Protein AF-A0A6A6YHF4-F1 (afdb_monomer)

Nearest PDB structures (foldseek):
  7som-assembly1_i  TM=1.326E-01  e=6.433E+00  Chlamydomonas reinhardtii

Mean predicted aligned error: 22.64 Å

InterPro domains:
  IPR028160 Ribosome biogenesis protein Slx9-like [PF15341] (32-161)

Organism: NCBI:txid574789

Radius of gyration: 33.19 Å; Cα contacts (8 Å, |Δi|>4): 10; chains: 1; bounding box: 69×47×120 Å

Sequence (171 aa):
MAPSQASRKGKGTKPRKTSRPRPIFESPDTVFPSSKKDKRTIKHSVFVNKITKTHTKPLKRRRPNKKLVANLESLAEALPDLAETEDGGSTTIGMAKIRHKSLKSRPGAMKRKEKIEHLERERFGKNLAQMMGSTLSQPDTAKTATIADRWSALKSFVQSTTEVKPEFGKT

pLDDT: mean 72.04, std 14.71, range [43.97, 95.38]

Solvent-accessible surface area (backbone atoms only — not comparable to full-atom values): 11727 Å² total; per-residue (Å²): 140,83,85,82,85,80,85,78,81,79,80,82,78,76,84,74,80,78,74,74,83,72,85,80,70,87,73,64,99,76,78,68,66,89,42,75,66,49,52,48,51,53,52,46,53,57,48,49,58,62,68,69,49,76,81,82,65,77,79,82,76,66,56,79,96,62,56,82,75,87,46,73,68,58,53,60,71,67,47,78,83,82,74,82,71,94,67,84,92,70,90,79,77,66,102,62,89,79,78,82,73,78,79,80,80,57,92,61,48,66,58,52,48,51,54,51,50,49,54,48,50,55,47,50,50,54,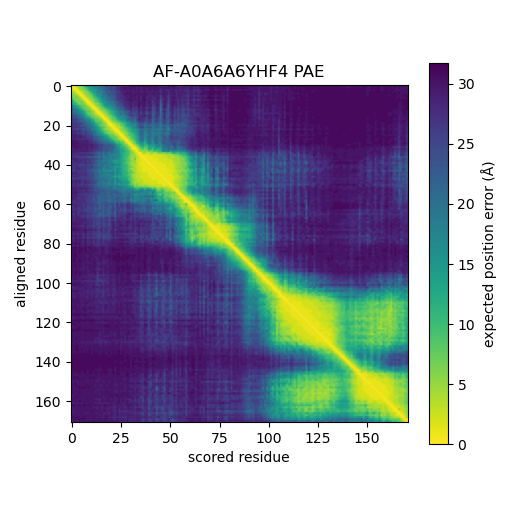52,49,49,51,51,58,50,47,73,75,70,62,81,89,68,75,85,75,60,50,72,69,54,52,52,50,52,48,49,53,49,48,64,72,67,50,89,78,54,77,93,73,54,87,125

Foldseek 3Di:
DDDDDDDDDDDDDDDDPPDDDDPPDPDDPPPDPPDPVSVVVVVVVVVCCVVVPPPPPPPPDDDPVPDPPPDPVVVVVPPPPPPDDPDDDDPDPDDDPPPDDPDDDDVCNVVVVVVVVVVVVVLVVVVVVVVVVCVVPDDDPPPPQDPVRVVVVVVVVCVVSDDDDPVNDDD

Secondary structure (DSSP, 8-state):
-PPP--------PPPP----PPP-----TT-S--SHHHHHHHHHHHHHHHHHS---PPP-PPPGGG-----HHHHHHTS---------S----SS-----PPPPPPTTHHHHHHHHHHHHHHHHHHHHHHHHHHHHH--SGGGG--HHHHHHHHHHHHHHHS---GGGS--

Structure (mmCIF, N/CA/C/O backbone):
data_AF-A0A6A6Y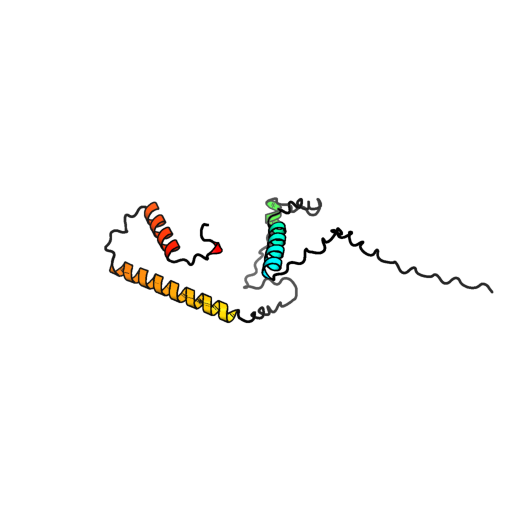HF4-F1
#
_entry.id   AF-A0A6A6YHF4-F1
#
loop_
_atom_site.group_PDB
_atom_site.id
_atom_site.type_symbol
_atom_site.label_atom_id
_atom_site.label_alt_id
_atom_site.label_comp_id
_atom_site.label_asym_id
_atom_site.label_entity_id
_atom_site.label_seq_id
_atom_site.pdbx_PDB_ins_code
_atom_site.Cartn_x
_atom_site.Cartn_y
_atom_site.Cartn_z
_atom_site.occupancy
_atom_site.B_iso_or_equiv
_atom_site.auth_seq_id
_atom_site.auth_comp_id
_atom_site.auth_asym_id
_atom_site.auth_atom_id
_atom_site.pdbx_PDB_model_num
ATOM 1 N N . MET A 1 1 ? 23.302 9.415 -82.918 1.00 43.97 1 MET A N 1
ATOM 2 C CA . MET A 1 1 ? 23.139 9.884 -81.522 1.00 43.97 1 MET A CA 1
ATOM 3 C C . MET A 1 1 ? 22.000 9.107 -80.882 1.00 43.97 1 MET A C 1
ATOM 5 O O . MET A 1 1 ? 20.869 9.270 -81.310 1.00 43.97 1 MET A O 1
ATOM 9 N N . ALA A 1 2 ? 22.295 8.222 -79.928 1.00 46.88 2 ALA A N 1
ATOM 10 C CA . ALA A 1 2 ? 21.285 7.498 -79.150 1.00 46.88 2 ALA A CA 1
ATOM 11 C C . ALA A 1 2 ? 21.146 8.157 -77.763 1.00 46.88 2 ALA A C 1
ATOM 13 O O . ALA A 1 2 ? 22.179 8.456 -77.160 1.00 46.88 2 ALA A O 1
ATOM 14 N N . PRO A 1 3 ? 19.932 8.414 -77.243 1.00 54.12 3 PRO A N 1
ATOM 15 C CA . PRO A 1 3 ? 19.772 8.971 -75.905 1.00 54.12 3 PRO A CA 1
ATOM 16 C C . PRO A 1 3 ? 19.857 7.886 -74.820 1.00 54.12 3 PRO A C 1
ATOM 18 O O . PRO A 1 3 ? 19.296 6.797 -74.943 1.00 54.12 3 PRO A O 1
ATOM 21 N N . SER A 1 4 ? 20.575 8.209 -73.745 1.00 47.06 4 SER A N 1
ATOM 22 C CA . SER A 1 4 ? 20.819 7.360 -72.580 1.00 47.06 4 SER A CA 1
ATOM 23 C C . SER A 1 4 ? 19.560 7.185 -71.722 1.00 47.06 4 SER A C 1
ATOM 25 O O . SER A 1 4 ? 18.857 8.143 -71.397 1.00 47.06 4 SER A O 1
ATOM 27 N N . GLN A 1 5 ? 19.269 5.948 -71.314 1.00 52.31 5 GLN A N 1
ATOM 28 C CA . GLN A 1 5 ? 18.200 5.669 -70.356 1.00 52.31 5 GLN A CA 1
ATOM 29 C C . GLN A 1 5 ? 18.706 5.848 -68.920 1.00 52.31 5 GLN A C 1
ATOM 31 O O . GLN A 1 5 ? 19.519 5.069 -68.424 1.00 52.31 5 GLN A O 1
ATOM 36 N N . ALA A 1 6 ? 18.201 6.871 -68.229 1.00 53.31 6 ALA A N 1
ATOM 37 C CA . ALA A 1 6 ? 18.427 7.065 -66.802 1.00 53.31 6 ALA A CA 1
ATOM 38 C C . ALA A 1 6 ? 17.514 6.137 -65.979 1.00 53.31 6 ALA A C 1
ATOM 40 O O . ALA A 1 6 ? 16.286 6.255 -66.013 1.00 53.31 6 ALA A O 1
ATOM 41 N N . SER A 1 7 ? 18.111 5.225 -65.205 1.00 52.19 7 SER A N 1
ATOM 42 C CA . SER A 1 7 ? 17.380 4.337 -64.293 1.00 52.19 7 SER A CA 1
ATOM 43 C C . SER A 1 7 ? 16.755 5.123 -63.128 1.00 52.19 7 SER A C 1
ATOM 45 O O . SER A 1 7 ? 17.441 5.748 -62.317 1.00 52.19 7 SER A O 1
ATOM 47 N N . ARG A 1 8 ? 15.422 5.106 -63.024 1.00 57.31 8 ARG A N 1
ATOM 48 C CA . ARG A 1 8 ? 14.700 5.670 -61.876 1.00 57.31 8 ARG A CA 1
ATOM 49 C C . ARG A 1 8 ? 14.675 4.631 -60.756 1.00 57.31 8 ARG A C 1
ATOM 51 O O . ARG A 1 8 ? 13.924 3.662 -60.824 1.00 57.31 8 ARG A O 1
ATOM 58 N N . LYS A 1 9 ? 15.482 4.827 -59.708 1.00 54.03 9 LYS A N 1
ATOM 59 C CA . LYS A 1 9 ? 15.395 4.021 -58.480 1.00 54.03 9 LYS A CA 1
ATOM 60 C C . LYS A 1 9 ? 14.036 4.257 -57.811 1.00 54.03 9 LYS A C 1
ATOM 62 O O . LYS A 1 9 ? 13.762 5.347 -57.310 1.00 54.03 9 LYS A O 1
ATOM 67 N N . GLY A 1 10 ? 13.185 3.231 -57.817 1.00 48.69 10 GLY A N 1
ATOM 68 C CA . GLY A 1 10 ? 11.886 3.233 -57.151 1.00 48.69 10 GLY A CA 1
ATOM 69 C C . GLY A 1 10 ? 12.031 3.468 -55.647 1.00 48.69 10 GLY A C 1
ATOM 70 O O . GLY A 1 10 ? 12.699 2.717 -54.938 1.00 48.69 10 GLY A O 1
ATOM 71 N N . LYS A 1 11 ? 11.401 4.533 -55.151 1.00 54.72 11 LYS A N 1
ATOM 72 C CA . LYS A 1 11 ? 11.313 4.849 -53.724 1.00 54.72 11 LYS A CA 1
ATOM 73 C C . LYS A 1 11 ? 10.291 3.891 -53.108 1.00 54.72 11 LYS A C 1
ATOM 75 O O . LYS A 1 11 ? 9.092 4.068 -53.296 1.00 54.72 11 LYS A O 1
ATOM 80 N N . GLY A 1 12 ? 10.764 2.850 -52.422 1.00 51.00 12 GLY A N 1
ATOM 81 C CA . GLY A 1 12 ? 9.906 1.864 -51.762 1.00 51.00 12 GLY A CA 1
ATOM 82 C C . GLY A 1 12 ? 8.940 2.533 -50.782 1.00 51.00 12 GLY A C 1
ATOM 83 O O . GLY A 1 12 ? 9.353 3.109 -49.773 1.00 51.00 12 GLY A O 1
ATOM 84 N N . THR A 1 13 ? 7.646 2.471 -51.081 1.00 59.75 13 THR A N 1
ATOM 85 C CA . THR A 1 13 ? 6.582 2.903 -50.178 1.00 59.75 13 THR A CA 1
ATOM 86 C C . THR A 1 13 ? 6.452 1.865 -49.065 1.00 59.75 13 THR A C 1
ATOM 88 O O . THR A 1 13 ? 6.167 0.692 -49.297 1.00 59.75 13 THR A O 1
ATOM 91 N N . LYS A 1 14 ? 6.708 2.268 -47.815 1.00 61.25 14 LYS A N 1
ATOM 92 C CA . LYS A 1 14 ? 6.452 1.393 -46.664 1.00 61.25 14 LYS A CA 1
ATOM 93 C C . LYS A 1 14 ? 4.940 1.148 -46.559 1.00 61.25 14 LYS A C 1
ATOM 95 O O . LYS A 1 14 ? 4.187 2.121 -46.642 1.00 61.25 14 LYS A O 1
ATOM 100 N N . PRO A 1 15 ? 4.474 -0.091 -46.319 1.00 53.72 15 PRO A N 1
ATOM 101 C CA . PRO A 1 15 ? 3.054 -0.344 -46.144 1.00 53.72 15 PRO A CA 1
ATOM 102 C C . PRO A 1 15 ? 2.572 0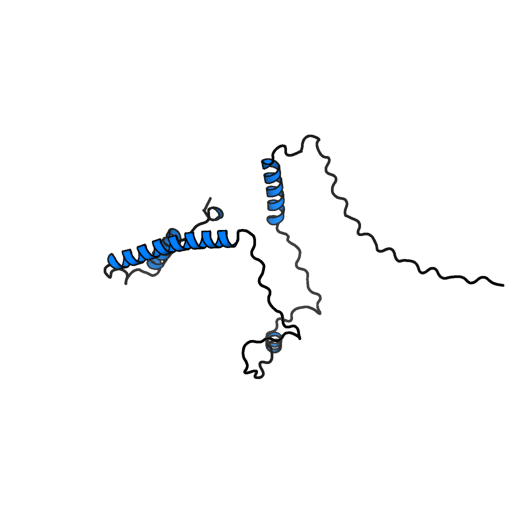.374 -44.881 1.00 53.72 15 PRO A C 1
ATOM 104 O O . PRO A 1 15 ? 3.039 0.129 -43.763 1.00 53.72 15 PRO A O 1
ATOM 107 N N . ARG A 1 16 ? 1.644 1.310 -45.073 1.00 59.44 16 ARG A N 1
ATOM 108 C CA . ARG A 1 16 ? 0.955 2.010 -43.993 1.00 59.44 16 ARG A CA 1
ATOM 109 C C . ARG A 1 16 ? 0.129 0.968 -43.242 1.00 59.44 16 ARG A C 1
ATOM 111 O O . ARG A 1 16 ? -0.714 0.305 -43.839 1.00 59.44 16 ARG A O 1
ATOM 118 N N . LYS A 1 17 ? 0.401 0.794 -41.944 1.00 56.03 17 LYS A N 1
ATOM 119 C CA . LYS A 1 17 ? -0.361 -0.115 -41.076 1.00 56.03 17 LYS A CA 1
ATOM 120 C C . LYS A 1 17 ? -1.843 0.216 -41.230 1.00 56.03 17 LYS A C 1
ATOM 122 O O . LYS A 1 17 ? -2.252 1.327 -40.892 1.00 56.03 17 LYS A O 1
ATOM 127 N N . THR A 1 18 ? -2.623 -0.722 -41.754 1.00 60.00 18 THR A N 1
ATOM 128 C CA . THR A 1 18 ? -4.075 -0.599 -41.818 1.00 60.00 18 THR A CA 1
ATOM 129 C C . THR A 1 18 ? -4.575 -0.508 -40.379 1.00 60.00 18 THR A C 1
ATOM 131 O O . THR A 1 18 ? -4.458 -1.441 -39.581 1.00 60.00 18 THR A O 1
ATOM 134 N N . SER A 1 19 ? -5.042 0.675 -39.979 1.00 62.28 19 SER A N 1
ATOM 135 C CA . SER A 1 19 ? -5.763 0.814 -38.723 1.00 62.28 19 SER A CA 1
ATOM 136 C C . SER A 1 19 ? -7.009 -0.052 -38.849 1.00 62.28 19 SER A C 1
ATOM 138 O O . SER A 1 19 ? -7.834 0.206 -39.723 1.00 62.28 19 SER A O 1
ATOM 140 N N . ARG A 1 20 ? -7.118 -1.093 -38.016 1.00 65.31 20 ARG A N 1
ATOM 141 C CA . ARG A 1 20 ? -8.331 -1.916 -37.907 1.00 65.31 20 ARG A CA 1
ATOM 142 C C . ARG A 1 20 ? -9.554 -0.985 -37.858 1.00 65.31 20 ARG A C 1
ATOM 144 O O . ARG A 1 20 ? -9.472 0.015 -37.134 1.00 65.31 20 ARG A O 1
ATOM 151 N N . PRO A 1 21 ? -10.647 -1.280 -38.587 1.00 58.34 21 PRO A N 1
ATOM 152 C CA . PRO A 1 21 ? -11.851 -0.469 -38.500 1.00 58.34 21 PRO A CA 1
ATOM 153 C C . PRO A 1 21 ? -12.286 -0.438 -37.035 1.00 58.34 21 PRO A C 1
ATOM 155 O O . PRO A 1 21 ? -12.424 -1.481 -36.388 1.00 58.34 21 PRO A O 1
ATOM 158 N N . ARG A 1 22 ? -12.392 0.769 -36.471 1.00 62.12 22 ARG A N 1
ATOM 159 C CA . ARG A 1 22 ? -13.035 0.938 -35.168 1.00 62.12 22 ARG A CA 1
ATOM 160 C C . ARG A 1 22 ? -14.497 0.535 -35.362 1.00 62.12 22 ARG A C 1
ATOM 162 O O . ARG A 1 22 ? -15.064 0.940 -36.375 1.00 62.12 22 ARG A O 1
ATOM 169 N N . PRO A 1 23 ? -15.099 -0.245 -34.451 1.00 61.16 23 PRO A N 1
ATOM 170 C CA . PRO A 1 23 ? -16.531 -0.484 -34.525 1.00 61.16 23 PRO A CA 1
ATOM 171 C C . PRO A 1 23 ? -17.228 0.878 -34.454 1.00 61.16 23 PRO A C 1
ATOM 173 O O . PRO A 1 23 ? -17.026 1.627 -33.494 1.00 61.16 23 PRO A O 1
ATOM 176 N N . ILE A 1 24 ? -17.962 1.220 -35.512 1.00 54.81 24 ILE A N 1
ATOM 177 C CA . ILE A 1 24 ? -18.875 2.358 -35.523 1.00 54.81 24 ILE A CA 1
ATOM 178 C C . ILE A 1 24 ? -20.082 1.871 -34.730 1.00 54.81 24 ILE A C 1
ATOM 180 O O . ILE A 1 24 ? -20.815 1.000 -35.183 1.00 54.81 24 ILE A O 1
ATOM 184 N N . PHE A 1 25 ? -20.198 2.341 -33.493 1.00 57.53 25 PHE A N 1
ATOM 185 C CA . PHE A 1 25 ? -21.424 2.188 -32.728 1.00 57.53 25 PHE A CA 1
ATOM 186 C C . PHE A 1 25 ? -22.339 3.332 -33.159 1.00 57.53 25 PHE A C 1
ATOM 188 O O . PHE A 1 25 ? -21.909 4.487 -33.107 1.00 57.53 25 PHE A O 1
ATOM 195 N N . GLU A 1 26 ? -23.547 3.014 -33.619 1.00 56.56 26 GLU A N 1
ATOM 196 C CA . GLU A 1 26 ? -24.603 4.002 -33.830 1.00 56.56 26 GLU A CA 1
ATOM 197 C C . GLU A 1 26 ? -24.831 4.712 -32.496 1.00 56.56 26 GLU A C 1
ATOM 199 O O . GLU A 1 26 ? -25.238 4.102 -31.510 1.00 56.56 26 GLU A O 1
ATOM 204 N N . SER A 1 27 ? -24.446 5.982 -32.423 1.00 57.28 27 SER A N 1
ATOM 205 C CA . SER A 1 27 ? -24.659 6.806 -31.243 1.00 57.28 27 SER A CA 1
ATOM 206 C C . SER A 1 27 ? -26.144 7.147 -31.161 1.00 57.28 27 SER A C 1
ATOM 208 O O . SER A 1 27 ? -26.614 7.864 -32.042 1.00 57.28 27 SER A O 1
ATOM 210 N N . PRO A 1 28 ? -26.890 6.704 -30.132 1.00 56.91 28 PRO A N 1
ATOM 211 C CA . PRO A 1 28 ? -28.206 7.264 -29.890 1.00 56.91 28 PRO A CA 1
ATOM 212 C C . PRO A 1 28 ? -27.996 8.713 -29.444 1.00 56.91 28 PRO A C 1
ATOM 214 O O . PRO A 1 28 ? -27.170 8.977 -28.562 1.00 56.91 28 PRO A O 1
ATOM 217 N N . ASP A 1 29 ? -28.737 9.641 -30.041 1.00 57.72 29 ASP A N 1
ATOM 218 C CA . ASP A 1 29 ? -28.589 11.098 -29.893 1.00 57.72 29 ASP A CA 1
ATOM 219 C C . ASP A 1 29 ? -28.890 11.651 -28.477 1.00 57.72 29 ASP A C 1
ATOM 221 O O . ASP A 1 29 ? -29.099 12.845 -28.283 1.00 57.72 29 ASP A O 1
ATOM 225 N N . THR A 1 30 ? -28.863 10.807 -27.442 1.00 59.16 30 THR A N 1
ATOM 226 C CA . THR A 1 30 ? -29.103 11.169 -26.035 1.00 59.16 30 THR A CA 1
ATOM 227 C C . THR A 1 30 ? -28.079 10.590 -25.043 1.00 59.16 30 THR A C 1
ATOM 229 O O . THR A 1 30 ? -28.244 10.736 -23.834 1.00 59.16 30 THR A O 1
ATOM 232 N N . VAL A 1 31 ? -26.978 9.974 -25.504 1.00 59.31 31 VAL A N 1
ATOM 233 C CA . VAL A 1 31 ? -26.034 9.212 -24.642 1.00 59.31 31 VAL A CA 1
ATOM 234 C C . VAL A 1 31 ? -24.776 10.008 -24.252 1.00 59.31 31 VAL A C 1
ATOM 236 O O . VAL A 1 31 ? -23.683 9.462 -24.089 1.00 59.31 31 VAL A O 1
ATOM 239 N N . PHE A 1 32 ? -24.879 11.326 -24.079 1.00 60.66 32 PHE A N 1
ATOM 240 C CA . PHE A 1 32 ? -23.800 12.078 -23.433 1.00 60.66 32 PHE A CA 1
ATOM 241 C C . PHE A 1 32 ? -24.005 12.047 -21.913 1.00 60.66 32 PHE A C 1
ATOM 243 O O . PHE A 1 32 ? -25.024 12.547 -21.440 1.00 60.66 32 PHE A O 1
ATOM 250 N N . PRO A 1 33 ? -23.056 11.516 -21.114 1.00 61.06 33 PRO A N 1
ATOM 251 C CA . PRO A 1 33 ? -23.168 11.554 -19.659 1.00 61.06 33 PRO A CA 1
ATOM 252 C C . PRO A 1 33 ? -23.207 13.016 -19.195 1.00 61.06 33 PRO A C 1
ATOM 254 O O . PRO A 1 33 ? -22.185 13.712 -19.209 1.00 61.06 33 PRO A O 1
ATOM 257 N N . SER A 1 34 ? -24.398 13.483 -18.811 1.00 69.75 34 SER A N 1
ATOM 258 C CA . SER A 1 34 ? -24.684 14.882 -18.456 1.00 69.75 34 SER A CA 1
ATOM 259 C C . SER A 1 34 ? -23.887 15.337 -17.222 1.00 69.75 34 SER A C 1
ATOM 261 O O . SER A 1 34 ? -23.475 16.490 -17.107 1.00 69.75 34 SER A O 1
ATOM 263 N N . SER A 1 35 ? -23.531 14.401 -16.332 1.00 82.81 35 SER A N 1
ATOM 264 C CA . SER A 1 35 ? -22.786 14.683 -15.102 1.00 82.81 35 SER A CA 1
ATOM 265 C C . SER A 1 35 ? -21.335 14.187 -15.129 1.00 82.81 35 SER A C 1
ATOM 267 O O . SER A 1 35 ? -20.998 13.120 -15.648 1.00 82.81 35 SER A O 1
ATOM 269 N N . LYS A 1 36 ? -20.447 14.926 -14.448 1.00 87.69 36 LYS A N 1
ATOM 270 C CA . LYS A 1 36 ? -19.061 14.506 -14.164 1.00 87.69 36 LYS A CA 1
ATOM 271 C C . LYS A 1 36 ? -19.005 13.187 -13.383 1.00 87.69 36 LYS A C 1
ATOM 273 O O . LYS A 1 36 ? -18.054 12.423 -13.557 1.00 87.69 36 LYS A O 1
ATOM 278 N N . LYS A 1 37 ? -20.017 12.919 -12.546 1.00 87.75 37 LYS A N 1
ATOM 279 C CA . LYS A 1 37 ? -20.156 11.660 -11.802 1.00 87.75 37 LYS A CA 1
ATOM 280 C C . LYS A 1 37 ? -20.339 10.486 -12.761 1.00 87.75 37 LYS A C 1
ATOM 282 O O . LYS A 1 37 ? -19.615 9.505 -12.638 1.00 87.75 37 LYS A O 1
ATOM 287 N N . ASP A 1 38 ? -21.199 10.651 -13.760 1.00 86.56 38 ASP A N 1
ATOM 288 C CA . ASP A 1 38 ? -21.518 9.611 -14.738 1.00 86.56 38 ASP A CA 1
ATOM 289 C C . ASP A 1 38 ? -20.324 9.293 -15.662 1.00 86.56 38 ASP A C 1
ATOM 291 O O . ASP A 1 38 ? -19.907 8.151 -15.854 1.00 86.56 38 ASP A O 1
ATOM 295 N N . LYS A 1 39 ? -19.602 10.335 -16.094 1.00 88.69 39 LYS A N 1
ATOM 296 C CA . LYS A 1 39 ? -18.311 10.161 -16.788 1.00 88.69 39 LYS A CA 1
ATOM 297 C C . LYS A 1 39 ? -17.310 9.351 -15.960 1.00 88.69 39 LYS A C 1
ATOM 299 O O . LYS A 1 39 ? -16.508 8.604 -16.521 1.00 88.69 39 LYS A O 1
ATOM 304 N N . ARG A 1 40 ? -17.297 9.525 -14.634 1.00 91.88 40 ARG A N 1
ATOM 305 C CA . ARG A 1 40 ? -16.377 8.816 -13.735 1.00 91.88 40 ARG A CA 1
ATOM 306 C C . ARG A 1 40 ? -16.793 7.358 -13.545 1.00 91.88 40 ARG A C 1
ATOM 308 O O . ARG A 1 40 ? -15.916 6.501 -13.599 1.00 91.88 40 ARG A O 1
ATOM 315 N N . THR A 1 41 ? -18.082 7.070 -13.372 1.00 91.12 41 THR A N 1
ATOM 316 C CA . THR A 1 41 ? -18.610 5.700 -13.236 1.00 91.12 41 THR A CA 1
ATOM 317 C C . THR A 1 41 ? -18.426 4.894 -14.517 1.00 91.12 41 THR A C 1
ATOM 319 O O . THR A 1 41 ? -17.950 3.761 -14.456 1.00 91.12 41 THR A O 1
ATOM 322 N N . ILE A 1 42 ? -18.680 5.486 -15.686 1.00 89.25 42 ILE A N 1
ATOM 323 C CA . ILE A 1 42 ? -18.442 4.834 -16.982 1.00 89.25 42 ILE A CA 1
ATOM 324 C C . ILE A 1 42 ? -16.947 4.534 -17.170 1.00 89.25 42 ILE A C 1
ATOM 326 O O . ILE A 1 42 ? -16.566 3.413 -17.496 1.00 89.25 42 ILE A O 1
ATOM 330 N N . LYS A 1 43 ? -16.054 5.494 -16.890 1.00 93.06 43 LYS A N 1
ATOM 331 C CA . LYS A 1 43 ? -14.600 5.249 -16.971 1.00 93.06 43 LYS A CA 1
ATOM 332 C C . LYS A 1 43 ? -14.138 4.162 -16.003 1.00 93.06 43 LYS A C 1
ATOM 334 O O . LYS A 1 43 ? -13.304 3.337 -16.371 1.00 93.06 43 LYS A O 1
ATOM 339 N N . HIS A 1 44 ? -14.667 4.170 -14.781 1.00 95.38 44 HIS A N 1
ATOM 340 C CA . HIS A 1 44 ? -14.349 3.173 -13.768 1.00 95.38 44 HIS A CA 1
ATOM 341 C C . HIS A 1 44 ? -14.816 1.777 -14.192 1.00 95.38 44 HIS A C 1
ATOM 343 O O . HIS A 1 44 ? -14.012 0.856 -14.181 1.00 95.38 44 HIS A O 1
ATOM 349 N N . SER A 1 45 ? -16.062 1.621 -14.647 1.00 92.62 45 SER A N 1
ATOM 350 C CA . SER A 1 45 ? -16.593 0.326 -15.104 1.00 92.62 45 SER A CA 1
ATOM 351 C C . SER A 1 45 ? -15.824 -0.233 -16.306 1.00 92.62 45 SER A C 1
ATOM 353 O O . SER A 1 45 ? -15.464 -1.410 -16.312 1.00 92.62 45 SER A O 1
ATOM 355 N N . VAL A 1 46 ? -15.467 0.610 -17.283 1.00 92.25 46 VAL A N 1
ATOM 356 C CA . VAL A 1 46 ? -14.613 0.215 -18.417 1.00 92.25 46 VAL A CA 1
ATOM 357 C C . VAL A 1 46 ? -13.227 -0.232 -17.945 1.00 92.25 46 VAL A C 1
ATOM 359 O O . VAL A 1 46 ? -12.697 -1.228 -18.440 1.00 92.25 46 VAL A O 1
ATOM 362 N N . PHE A 1 47 ? -12.630 0.486 -16.990 1.00 92.69 47 PHE A N 1
ATOM 363 C CA . PHE A 1 47 ? -11.335 0.123 -16.420 1.00 92.69 47 PHE A CA 1
ATOM 364 C C . PHE A 1 47 ? -11.402 -1.204 -15.657 1.00 92.69 47 PHE A C 1
ATOM 366 O O . PHE A 1 47 ? -10.583 -2.079 -15.927 1.00 92.69 47 PHE A O 1
ATOM 373 N N . VAL A 1 48 ? -12.401 -1.385 -14.786 1.00 93.44 48 VAL A N 1
ATOM 374 C CA . VAL A 1 48 ? -12.623 -2.623 -14.025 1.00 93.44 48 VAL A CA 1
ATOM 375 C C . VAL A 1 48 ? -12.792 -3.805 -14.977 1.00 93.44 48 VAL A C 1
ATOM 377 O O . VAL A 1 48 ? -12.040 -4.764 -14.879 1.00 93.44 48 VAL A O 1
ATOM 380 N N . ASN A 1 49 ? -13.653 -3.699 -15.990 1.00 87.88 49 ASN A N 1
ATOM 381 C CA . ASN A 1 49 ? -13.836 -4.757 -16.991 1.00 87.88 49 ASN A CA 1
ATOM 382 C C . ASN A 1 49 ? -12.554 -5.101 -17.762 1.00 87.88 49 ASN A C 1
ATOM 384 O O . ASN A 1 49 ? -12.405 -6.222 -18.245 1.00 87.88 49 ASN A O 1
ATOM 388 N N . LYS A 1 50 ? -11.627 -4.150 -17.910 1.00 86.56 50 LYS A N 1
ATOM 389 C CA . LYS A 1 50 ? -10.342 -4.378 -18.579 1.00 86.56 50 LYS A CA 1
ATOM 390 C C . LYS A 1 50 ? -9.327 -5.091 -17.686 1.00 86.56 50 LYS A C 1
ATOM 392 O O . LYS A 1 50 ? -8.479 -5.801 -18.218 1.00 86.56 50 LYS A O 1
ATOM 397 N N . ILE A 1 51 ? -9.387 -4.889 -16.371 1.00 85.62 51 ILE A N 1
ATOM 398 C CA . ILE A 1 51 ? -8.470 -5.524 -15.412 1.00 85.62 51 ILE A CA 1
ATOM 399 C C . ILE A 1 51 ? -9.005 -6.863 -14.890 1.00 85.62 51 ILE A C 1
ATOM 401 O O . ILE A 1 51 ? -8.210 -7.764 -14.648 1.00 85.62 51 ILE A O 1
ATOM 405 N N . THR A 1 52 ? -10.327 -7.012 -14.739 1.00 82.62 52 THR A N 1
ATOM 406 C CA . THR A 1 52 ? -10.960 -8.236 -14.223 1.00 82.62 52 THR A CA 1
ATOM 407 C C . THR A 1 52 ? -11.113 -9.306 -15.293 1.00 82.62 52 THR A C 1
ATOM 409 O O . THR A 1 52 ? -11.075 -10.491 -14.972 1.00 82.62 52 THR A O 1
ATOM 412 N N . LYS A 1 53 ? -11.239 -8.928 -16.574 1.00 77.25 53 LYS A N 1
ATOM 413 C CA . LYS A 1 53 ? -11.130 -9.897 -17.667 1.00 77.25 53 LYS A CA 1
ATOM 414 C C . LYS A 1 53 ? -9.709 -10.443 -17.676 1.00 77.25 53 LYS A C 1
ATOM 416 O O . LYS A 1 53 ? -8.769 -9.757 -18.078 1.00 77.25 53 LYS A O 1
ATOM 421 N N . THR A 1 54 ? -9.565 -11.687 -17.234 1.00 62.06 54 THR A N 1
ATOM 422 C CA . THR A 1 54 ? -8.315 -12.434 -17.280 1.00 62.06 54 THR A CA 1
ATOM 423 C C . THR A 1 54 ? -7.804 -12.425 -18.718 1.00 62.06 54 THR A C 1
ATOM 425 O O . THR A 1 54 ? -8.390 -12.991 -19.638 1.00 62.06 54 THR A O 1
ATOM 428 N N . HIS A 1 55 ? -6.699 -11.720 -18.953 1.00 63.59 55 HIS A N 1
ATOM 429 C CA . HIS A 1 55 ? -5.968 -11.844 -20.201 1.00 63.59 55 HIS A CA 1
ATOM 430 C C . HIS A 1 55 ? -5.279 -13.212 -20.194 1.00 63.59 55 HIS A C 1
ATOM 432 O O . HIS A 1 55 ? -4.087 -13.300 -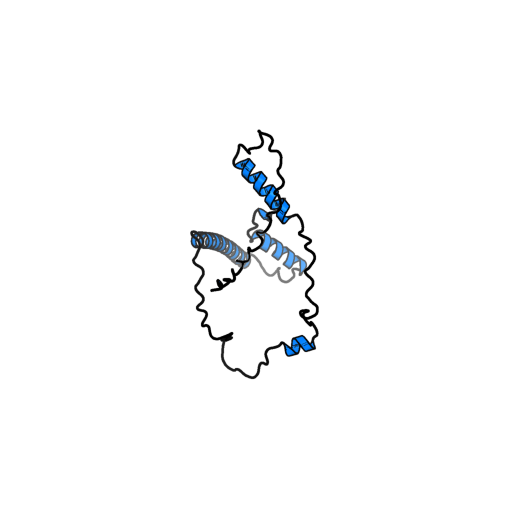19.909 1.00 63.59 55 HIS A O 1
ATOM 438 N N . THR A 1 56 ? -6.016 -14.271 -20.536 1.00 66.75 56 THR A N 1
ATOM 439 C CA . THR A 1 56 ? -5.485 -15.587 -20.920 1.00 66.75 56 THR A CA 1
ATOM 440 C C . THR A 1 56 ? -4.750 -15.456 -22.255 1.00 66.75 56 THR A C 1
ATOM 442 O O . THR A 1 56 ? -5.106 -16.023 -23.283 1.00 66.75 56 THR A O 1
ATOM 445 N N . LYS A 1 57 ? -3.707 -14.624 -22.280 1.00 69.25 57 LYS A N 1
ATOM 446 C CA . LYS A 1 57 ? -2.770 -14.594 -23.395 1.00 69.25 57 LYS A CA 1
ATOM 447 C C . LYS A 1 57 ? -2.028 -15.928 -23.338 1.00 69.25 57 LYS A C 1
ATOM 449 O O . LYS A 1 57 ? -1.394 -16.188 -22.315 1.00 69.25 57 LYS A O 1
ATOM 454 N N . PRO A 1 58 ? -2.081 -16.765 -24.386 1.00 69.69 58 PRO A N 1
ATOM 455 C CA . PRO A 1 58 ? -1.314 -18.000 -24.394 1.00 69.69 58 PRO A CA 1
ATOM 456 C C . PRO A 1 58 ? 0.165 -17.654 -24.213 1.00 69.69 58 PRO A C 1
ATOM 458 O O . PRO A 1 58 ? 0.679 -16.722 -24.846 1.00 69.69 58 PRO A O 1
ATOM 461 N N . LEU A 1 59 ? 0.837 -18.368 -23.307 1.00 70.06 59 LEU A N 1
ATOM 462 C CA . LEU A 1 59 ? 2.247 -18.151 -23.014 1.00 70.06 59 LEU A CA 1
ATOM 463 C C . LEU A 1 59 ? 3.040 -18.258 -24.321 1.00 70.06 59 LEU A C 1
ATOM 465 O O . LEU A 1 59 ? 2.996 -19.279 -25.011 1.00 70.06 59 LEU A O 1
ATOM 469 N N . LYS A 1 60 ? 3.757 -17.189 -24.684 1.00 74.94 60 LYS A N 1
ATOM 470 C CA . LYS A 1 60 ? 4.615 -17.193 -25.872 1.00 74.94 60 LYS A CA 1
ATOM 471 C C . LYS A 1 60 ? 5.691 -18.262 -25.687 1.00 74.94 60 LYS A C 1
ATOM 473 O O . LYS A 1 60 ? 6.642 -18.066 -24.932 1.00 74.94 60 LYS A O 1
ATOM 478 N N . ARG A 1 61 ? 5.547 -19.390 -26.384 1.00 79.56 61 ARG A N 1
ATOM 479 C CA . ARG A 1 61 ? 6.554 -20.455 -26.409 1.00 79.56 61 ARG A CA 1
ATOM 480 C C . ARG A 1 61 ? 7.847 -19.908 -27.013 1.00 79.56 61 ARG A C 1
ATOM 482 O O . ARG A 1 61 ? 7.841 -19.321 -28.096 1.00 79.56 61 ARG A O 1
ATOM 489 N N . ARG A 1 62 ? 8.960 -20.086 -26.299 1.00 76.12 62 ARG A N 1
ATOM 490 C CA . ARG A 1 62 ? 10.298 -19.722 -26.787 1.00 76.12 62 ARG A CA 1
ATOM 491 C C . ARG A 1 62 ? 10.684 -20.663 -27.936 1.00 76.12 62 ARG A C 1
ATOM 493 O O . ARG A 1 62 ? 10.317 -21.838 -27.927 1.00 76.12 62 ARG A O 1
ATOM 500 N N . ARG A 1 63 ? 11.424 -20.147 -28.924 1.00 81.62 63 ARG A N 1
ATOM 501 C CA . ARG A 1 63 ? 12.021 -20.968 -29.994 1.00 81.62 63 ARG A CA 1
ATOM 502 C C . ARG A 1 63 ? 12.940 -22.030 -29.362 1.00 81.62 63 ARG A C 1
ATOM 504 O O . ARG A 1 63 ? 13.562 -21.713 -28.347 1.00 81.62 63 ARG A O 1
ATOM 511 N N . PRO A 1 64 ? 13.056 -23.242 -29.934 1.00 76.50 64 PRO A N 1
ATOM 512 C CA . PRO A 1 64 ? 13.852 -24.335 -29.363 1.00 76.50 64 PRO A CA 1
ATOM 513 C C . PRO A 1 64 ? 15.287 -23.911 -29.014 1.00 76.50 64 PRO A C 1
ATOM 515 O O . PRO A 1 64 ? 15.715 -24.128 -27.888 1.00 76.50 64 PRO A O 1
ATOM 518 N N . ASN A 1 65 ? 15.946 -23.145 -29.887 1.00 76.62 65 ASN A N 1
ATOM 519 C CA . ASN A 1 65 ? 17.319 -22.651 -29.682 1.00 76.62 65 ASN A CA 1
ATOM 520 C C . ASN A 1 65 ? 17.454 -21.533 -28.627 1.00 76.62 65 ASN A C 1
ATOM 522 O O . ASN A 1 65 ? 18.520 -20.945 -28.469 1.00 76.62 65 ASN A O 1
ATOM 526 N N . LYS A 1 66 ? 16.362 -21.152 -27.956 1.00 75.06 66 LYS A N 1
ATOM 527 C CA . LYS A 1 66 ? 16.346 -20.157 -26.873 1.00 75.06 66 LYS A CA 1
ATOM 528 C C . LYS A 1 66 ? 15.598 -20.671 -25.650 1.00 75.06 66 LYS A C 1
ATOM 530 O O . LYS A 1 66 ? 15.170 -19.850 -24.839 1.00 75.06 66 LYS A O 1
ATOM 535 N N . LYS A 1 67 ? 15.383 -21.981 -25.520 1.00 78.50 67 LYS A N 1
ATOM 536 C CA . LYS A 1 67 ? 14.885 -22.558 -24.269 1.00 78.50 67 LYS A CA 1
ATOM 537 C C . LYS A 1 67 ? 15.945 -22.351 -23.187 1.00 78.50 67 LYS A C 1
ATOM 539 O O . LYS A 1 67 ? 17.132 -22.459 -23.467 1.00 78.50 67 LYS A O 1
ATOM 544 N N . LEU A 1 68 ? 15.508 -21.969 -21.990 1.00 74.88 68 LEU A N 1
ATOM 545 C CA . LEU A 1 68 ? 16.397 -21.983 -20.834 1.00 74.88 68 LEU A CA 1
ATOM 546 C C . LEU A 1 68 ? 16.680 -23.454 -20.540 1.00 74.88 68 LEU A C 1
ATOM 548 O O . LEU A 1 68 ? 15.734 -24.224 -20.370 1.00 74.88 68 LEU A O 1
ATOM 552 N N . VAL A 1 69 ? 17.949 -23.837 -20.564 1.00 71.75 69 VAL A N 1
ATOM 553 C CA . VAL A 1 69 ? 18.382 -25.147 -20.088 1.00 71.75 69 VAL A CA 1
ATOM 554 C C . VAL A 1 69 ? 18.399 -25.031 -18.568 1.00 71.75 69 VAL A C 1
ATOM 556 O O . VAL A 1 69 ? 19.138 -24.224 -18.022 1.00 71.75 69 VAL A O 1
ATOM 559 N N . ALA A 1 70 ? 17.497 -25.738 -17.895 1.00 76.00 70 ALA A N 1
ATOM 560 C CA . ALA A 1 70 ? 17.329 -25.684 -16.441 1.00 76.00 70 ALA A CA 1
ATOM 561 C C . ALA A 1 70 ? 17.870 -26.963 -15.779 1.00 76.00 70 ALA A C 1
ATOM 563 O O . ALA A 1 70 ? 17.263 -27.487 -14.851 1.00 76.00 70 ALA A O 1
ATOM 564 N N . ASN A 1 71 ? 18.974 -27.498 -16.304 1.00 84.00 71 ASN A N 1
ATOM 565 C CA . ASN A 1 71 ? 19.656 -28.654 -15.727 1.00 84.00 71 ASN A CA 1
ATOM 566 C C . ASN A 1 71 ? 20.646 -28.166 -14.660 1.00 84.00 71 ASN A C 1
ATOM 568 O O . ASN A 1 71 ? 21.233 -27.096 -14.825 1.00 84.00 71 ASN A O 1
ATOM 572 N N . LEU A 1 72 ? 20.843 -28.943 -13.590 1.00 82.88 72 LEU A N 1
ATOM 573 C CA . LEU A 1 72 ? 21.715 -28.570 -12.464 1.00 82.88 72 LEU A CA 1
ATOM 574 C C . LEU A 1 72 ? 23.156 -28.265 -12.909 1.00 82.88 72 LEU A C 1
ATOM 576 O O . LEU A 1 72 ? 23.754 -27.311 -12.424 1.00 82.88 72 LEU A O 1
ATOM 580 N N . GLU A 1 73 ? 23.665 -28.996 -13.899 1.00 80.62 73 GLU A N 1
ATOM 581 C CA . GLU A 1 73 ? 24.991 -28.780 -14.498 1.00 80.62 73 GLU A CA 1
ATOM 582 C C . GLU A 1 73 ? 25.095 -27.420 -15.212 1.00 80.62 73 GLU A C 1
ATOM 584 O O . GLU A 1 73 ? 26.058 -26.686 -15.019 1.00 80.62 73 GLU A O 1
ATOM 589 N N . SER A 1 74 ? 24.052 -27.013 -15.950 1.00 83.31 74 SER A N 1
ATOM 590 C CA . SER A 1 74 ? 24.006 -25.706 -16.627 1.00 83.31 74 SER A CA 1
ATOM 591 C C . SER A 1 74 ? 23.858 -24.539 -15.650 1.00 83.31 74 SER A C 1
ATOM 593 O O . SER A 1 74 ? 24.226 -23.417 -15.993 1.00 83.31 74 SER A O 1
ATOM 595 N N . LEU A 1 75 ? 23.282 -24.774 -14.465 1.00 84.19 75 LEU A N 1
A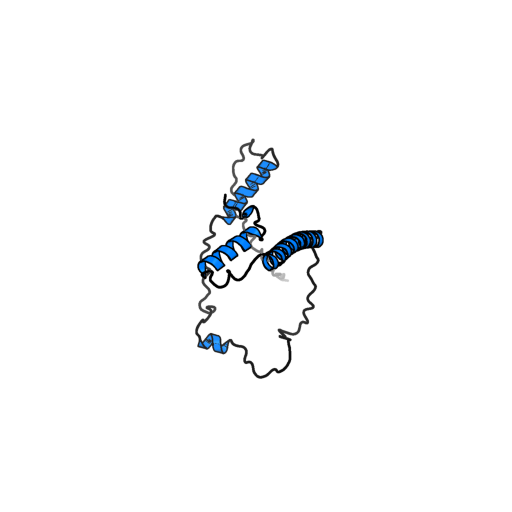TOM 596 C CA . LEU A 1 75 ? 23.224 -23.774 -13.399 1.00 84.19 75 LEU A CA 1
ATOM 597 C C . LEU A 1 75 ? 24.583 -23.620 -12.711 1.00 84.19 75 LEU A C 1
ATOM 599 O O . LEU A 1 75 ? 24.951 -22.493 -12.405 1.00 84.19 75 LEU A O 1
ATOM 603 N N . ALA A 1 76 ? 25.323 -24.715 -12.513 1.00 81.12 76 ALA A N 1
ATOM 604 C CA . ALA A 1 76 ? 26.676 -24.683 -11.962 1.00 81.12 76 ALA A CA 1
ATOM 605 C C . ALA A 1 76 ? 27.659 -23.950 -12.892 1.00 81.12 76 ALA A C 1
ATOM 607 O O . ALA A 1 76 ? 28.426 -23.120 -12.424 1.00 81.12 76 ALA A O 1
ATOM 608 N N . GLU A 1 77 ? 27.576 -24.173 -14.205 1.00 81.62 77 GLU A N 1
ATOM 609 C CA . GLU A 1 77 ? 28.422 -23.490 -15.200 1.00 81.62 77 GLU A CA 1
ATOM 610 C C . GLU A 1 77 ? 28.051 -22.008 -15.402 1.00 81.62 77 GLU A C 1
ATOM 612 O O . GLU A 1 77 ? 28.858 -21.200 -15.853 1.00 81.62 77 GLU A O 1
ATOM 617 N N . ALA A 1 78 ? 26.817 -21.626 -15.063 1.00 81.19 78 ALA A N 1
ATOM 618 C CA . ALA A 1 78 ? 26.358 -20.240 -15.111 1.00 81.19 78 ALA A CA 1
ATOM 619 C C . ALA A 1 78 ? 26.670 -19.449 -13.830 1.00 81.19 78 ALA A C 1
ATOM 621 O O . ALA A 1 78 ? 26.359 -18.251 -13.777 1.00 81.19 78 ALA A O 1
ATOM 622 N N . LEU A 1 79 ? 27.247 -20.084 -12.800 1.00 83.31 79 LEU A N 1
ATOM 623 C CA . LEU A 1 79 ? 27.837 -19.321 -11.709 1.00 83.31 79 LEU A CA 1
ATOM 624 C C . LEU A 1 79 ? 29.052 -18.561 -12.262 1.00 83.31 79 LEU A C 1
ATOM 626 O O . LEU A 1 79 ? 29.831 -19.124 -13.027 1.00 83.31 79 LEU A O 1
ATOM 630 N N . PRO A 1 80 ? 29.229 -17.281 -11.900 1.00 78.38 80 PRO A N 1
ATOM 631 C CA . PRO A 1 80 ? 30.483 -16.597 -12.167 1.00 78.38 80 PRO A CA 1
ATOM 632 C C . PRO A 1 80 ? 31.605 -17.408 -11.517 1.00 78.38 80 PRO A C 1
ATOM 634 O O . PRO A 1 80 ? 31.493 -17.721 -10.331 1.00 78.38 80 PRO A O 1
ATOM 637 N N . ASP A 1 81 ? 32.659 -17.732 -12.267 1.00 76.31 81 ASP A N 1
ATOM 638 C CA . ASP A 1 81 ? 33.878 -18.289 -11.684 1.00 76.31 81 ASP A CA 1
ATOM 639 C C . ASP A 1 81 ? 34.414 -17.250 -10.693 1.00 76.31 81 ASP A C 1
ATOM 641 O O . ASP A 1 81 ? 34.964 -16.214 -11.074 1.00 76.31 81 ASP A O 1
ATOM 645 N N . LEU A 1 82 ? 34.168 -17.486 -9.403 1.00 63.50 82 LEU A N 1
ATOM 646 C CA . LEU A 1 82 ? 34.672 -16.680 -8.296 1.00 63.50 82 LEU A CA 1
ATOM 647 C C . LEU A 1 82 ? 36.147 -17.038 -8.074 1.00 63.50 82 LEU A C 1
ATOM 649 O O . LEU A 1 82 ? 36.538 -17.478 -6.998 1.00 63.50 82 LEU A O 1
ATOM 653 N N . ALA A 1 83 ? 36.961 -16.888 -9.116 1.00 57.44 83 ALA A N 1
ATOM 654 C CA . ALA A 1 83 ? 38.402 -16.854 -8.972 1.00 57.44 83 ALA A CA 1
ATOM 655 C C . ALA A 1 83 ? 38.752 -15.519 -8.302 1.00 57.44 83 ALA A C 1
ATOM 657 O O . ALA A 1 83 ? 38.651 -14.455 -8.911 1.00 57.44 83 ALA A O 1
ATOM 658 N N . GLU A 1 84 ? 39.034 -15.617 -7.005 1.00 58.25 84 GLU A N 1
ATOM 659 C CA . GLU A 1 84 ? 39.734 -14.667 -6.139 1.00 58.25 84 GLU A CA 1
ATOM 660 C C . GLU A 1 84 ? 39.822 -13.229 -6.655 1.00 58.25 84 GLU A C 1
ATOM 662 O O . GLU A 1 84 ? 40.801 -12.786 -7.249 1.00 58.25 84 GLU A O 1
ATOM 667 N N . THR A 1 85 ? 38.779 -12.464 -6.364 1.00 49.59 85 THR A N 1
ATOM 668 C CA . THR A 1 85 ? 38.914 -11.018 -6.207 1.00 49.59 85 THR A CA 1
ATOM 669 C C . THR A 1 85 ? 38.557 -10.698 -4.766 1.00 49.59 85 THR A C 1
ATOM 671 O O . THR A 1 85 ? 37.417 -10.378 -4.428 1.00 49.59 85 THR A O 1
ATOM 674 N N . GLU A 1 86 ? 39.554 -10.838 -3.891 1.00 50.75 86 GLU A N 1
ATOM 675 C CA . GLU A 1 86 ? 39.675 -9.944 -2.746 1.00 50.75 86 GLU A CA 1
ATOM 676 C C . GLU A 1 86 ? 39.697 -8.526 -3.315 1.00 50.75 86 GLU A C 1
ATOM 678 O O . GLU A 1 86 ? 40.719 -8.100 -3.823 1.00 50.75 86 GLU A O 1
ATOM 683 N N . ASP A 1 87 ? 38.545 -7.858 -3.380 1.00 45.31 87 ASP A N 1
ATOM 684 C CA . ASP A 1 87 ? 38.436 -6.404 -3.271 1.00 45.31 87 ASP A CA 1
ATOM 685 C C . ASP A 1 87 ? 36.972 -5.961 -3.358 1.00 45.31 87 ASP A C 1
ATOM 687 O O . ASP A 1 87 ? 36.180 -6.373 -4.210 1.00 45.31 87 ASP A O 1
ATOM 691 N N . GLY A 1 88 ? 36.598 -5.111 -2.406 1.00 49.22 88 GLY A N 1
ATOM 692 C CA . GLY A 1 88 ? 35.227 -4.720 -2.132 1.00 49.22 88 GLY A CA 1
ATOM 693 C C . GLY A 1 88 ? 34.469 -4.123 -3.322 1.00 49.22 88 GLY A C 1
ATOM 694 O O . GLY A 1 88 ? 34.898 -3.175 -3.973 1.00 49.22 88 GLY A O 1
ATOM 695 N N . GLY A 1 89 ? 33.239 -4.609 -3.498 1.00 53.31 89 GLY A N 1
ATOM 696 C CA . GLY A 1 89 ? 32.097 -3.769 -3.857 1.00 53.31 89 GLY A CA 1
ATOM 697 C C . GLY A 1 89 ? 32.209 -2.969 -5.154 1.00 53.31 89 GLY A C 1
ATOM 698 O O . GLY A 1 89 ? 31.902 -1.781 -5.159 1.00 53.31 89 GLY A O 1
ATOM 699 N N . SER A 1 90 ? 32.578 -3.590 -6.272 1.00 48.03 90 SER A N 1
ATOM 700 C CA . SER A 1 90 ? 32.379 -2.956 -7.577 1.00 48.03 90 SER A CA 1
ATOM 701 C C . SER A 1 90 ? 32.211 -3.989 -8.685 1.00 48.03 90 SER A C 1
ATOM 703 O O . SER A 1 90 ? 33.154 -4.321 -9.396 1.00 48.03 90 SER A O 1
ATOM 705 N N . THR A 1 91 ? 30.979 -4.455 -8.892 1.00 52.09 91 THR A N 1
ATOM 706 C CA . THR A 1 91 ? 30.623 -5.205 -10.102 1.00 52.09 91 THR A CA 1
ATOM 707 C C . THR A 1 91 ? 30.674 -4.262 -11.310 1.00 52.09 91 THR A C 1
ATOM 709 O O . THR A 1 91 ? 29.730 -3.527 -11.606 1.00 52.09 91 THR A O 1
ATOM 712 N N . THR A 1 92 ? 31.806 -4.251 -12.005 1.00 47.81 92 THR A N 1
ATOM 713 C CA . THR A 1 92 ? 32.054 -3.482 -13.228 1.00 47.81 92 THR A CA 1
ATOM 714 C C . THR A 1 92 ? 31.430 -4.177 -14.438 1.00 47.81 92 THR A C 1
ATOM 716 O O . THR A 1 92 ? 32.091 -4.842 -15.228 1.00 47.81 92 THR A O 1
ATOM 719 N N . ILE A 1 93 ? 30.127 -3.982 -14.646 1.00 48.03 93 ILE A N 1
ATOM 720 C CA . ILE A 1 93 ? 29.491 -4.302 -15.933 1.00 48.03 93 ILE A CA 1
ATOM 721 C C . ILE A 1 93 ? 29.824 -3.162 -16.907 1.00 48.03 93 ILE A C 1
ATOM 723 O O . ILE A 1 93 ? 29.133 -2.150 -16.936 1.00 48.03 93 ILE A O 1
ATOM 727 N N . GLY A 1 94 ? 30.914 -3.314 -17.666 1.00 49.94 94 GLY A N 1
ATOM 728 C CA . GLY A 1 94 ? 31.227 -2.560 -18.890 1.00 49.94 94 GLY A CA 1
ATOM 729 C C . GLY A 1 94 ? 31.322 -1.029 -18.779 1.00 49.94 94 GLY A C 1
ATOM 730 O O . GLY A 1 94 ? 30.314 -0.345 -18.838 1.00 49.94 94 GLY A O 1
ATOM 731 N N . MET A 1 95 ? 32.547 -0.491 -18.715 1.00 52.19 95 MET A N 1
ATOM 732 C CA . MET A 1 95 ? 33.014 0.851 -19.157 1.00 52.19 95 MET A CA 1
ATOM 733 C C . MET A 1 95 ? 32.116 2.110 -19.015 1.00 52.19 95 MET A C 1
ATOM 735 O O . MET A 1 95 ? 32.403 3.134 -19.632 1.00 52.19 95 MET A O 1
ATOM 739 N N . ALA A 1 96 ? 31.079 2.126 -18.181 1.00 56.94 96 ALA A N 1
ATOM 740 C CA . ALA A 1 96 ? 30.269 3.312 -17.931 1.00 56.94 96 ALA A CA 1
ATOM 741 C C . ALA A 1 96 ? 30.066 3.495 -16.427 1.00 56.94 96 ALA A C 1
ATOM 743 O O . ALA A 1 96 ? 29.350 2.745 -15.770 1.00 56.94 96 ALA A O 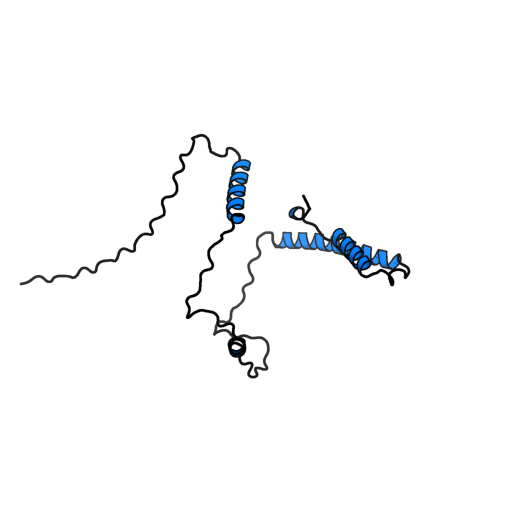1
ATOM 744 N N . LYS A 1 97 ? 30.685 4.542 -15.872 1.00 60.62 97 LYS A N 1
ATOM 745 C CA . LYS A 1 97 ? 30.471 4.983 -14.490 1.00 60.62 97 LYS A CA 1
ATOM 746 C C . LYS A 1 97 ? 29.050 5.547 -14.374 1.00 60.62 97 LYS A C 1
ATOM 748 O O . LYS A 1 97 ? 28.827 6.738 -14.596 1.00 60.62 97 LYS A O 1
ATOM 753 N N . ILE A 1 98 ? 28.073 4.689 -14.075 1.00 67.62 98 ILE A N 1
ATOM 754 C CA . ILE A 1 98 ? 26.670 5.078 -13.889 1.00 67.62 98 ILE A CA 1
ATOM 755 C C . ILE A 1 98 ? 26.576 5.920 -12.610 1.00 67.62 98 ILE A C 1
ATOM 757 O O . ILE A 1 98 ? 26.492 5.411 -11.496 1.00 67.62 98 ILE A O 1
ATOM 761 N N . ARG A 1 99 ? 26.596 7.248 -12.758 1.00 71.38 99 ARG A N 1
ATOM 762 C CA . ARG A 1 99 ? 26.230 8.162 -11.671 1.00 71.38 99 ARG A CA 1
ATOM 763 C C . ARG A 1 99 ? 24.715 8.085 -11.490 1.00 71.38 99 ARG A C 1
ATOM 765 O O . ARG A 1 99 ? 23.967 8.646 -12.291 1.00 71.38 99 ARG A O 1
ATOM 772 N N . HIS A 1 100 ? 24.260 7.391 -10.451 1.00 68.06 100 HIS A N 1
ATOM 773 C CA . HIS A 1 100 ? 22.849 7.354 -10.077 1.00 68.06 100 HIS A CA 1
ATOM 774 C C . HIS A 1 100 ? 22.384 8.768 -9.698 1.00 68.06 100 HIS A C 1
ATOM 776 O O . HIS A 1 100 ? 22.682 9.272 -8.619 1.00 68.06 100 HIS A O 1
ATOM 782 N N . LYS A 1 101 ? 21.659 9.439 -10.599 1.00 72.69 101 LYS A N 1
ATOM 783 C CA . LYS A 1 101 ? 20.919 10.659 -10.254 1.00 72.69 101 LYS A CA 1
ATOM 784 C C . LYS A 1 101 ? 19.686 10.233 -9.459 1.00 72.69 101 LYS A C 1
ATOM 786 O O . LYS A 1 101 ? 18.901 9.422 -9.951 1.00 72.69 101 LYS A O 1
ATOM 791 N N . SER A 1 102 ? 19.510 10.758 -8.247 1.00 72.19 102 SER A N 1
ATOM 792 C CA . SER A 1 102 ? 18.293 10.518 -7.471 1.00 72.19 102 SER A CA 1
ATOM 793 C C . SER A 1 102 ? 17.071 11.026 -8.247 1.00 72.19 102 SER A C 1
ATOM 795 O O . SER A 1 102 ? 17.105 12.069 -8.909 1.00 72.19 102 SER A O 1
ATOM 797 N N . LEU A 1 103 ? 15.985 10.251 -8.226 1.00 65.62 103 LEU A N 1
ATOM 798 C CA . LEU A 1 103 ? 14.721 10.653 -8.838 1.00 65.62 103 LEU A CA 1
ATOM 799 C C . LEU A 1 103 ? 14.220 11.930 -8.150 1.00 65.62 103 LEU A C 1
ATOM 801 O O . LEU A 1 103 ? 14.114 11.982 -6.926 1.00 65.62 103 LEU A O 1
ATOM 805 N N . LYS A 1 104 ? 13.899 12.961 -8.940 1.00 74.44 104 LYS A N 1
ATOM 806 C CA . LYS A 1 104 ? 13.348 14.225 -8.431 1.00 74.44 104 LYS A CA 1
ATOM 807 C C . LYS A 1 104 ? 12.065 13.940 -7.642 1.00 74.44 104 LYS A C 1
ATOM 809 O O . LYS A 1 104 ? 11.173 13.245 -8.138 1.00 74.44 104 LYS A O 1
ATOM 814 N N . SER A 1 105 ? 11.967 14.465 -6.422 1.00 80.19 105 SER A N 1
ATOM 815 C CA . SER A 1 105 ? 10.779 14.295 -5.585 1.00 80.19 105 SER A CA 1
ATOM 816 C C . SER A 1 105 ? 9.553 14.913 -6.268 1.00 80.19 105 SER A C 1
ATOM 818 O O . SER A 1 105 ? 9.623 15.952 -6.926 1.00 80.19 105 SER A O 1
ATOM 820 N N . ARG A 1 106 ? 8.402 14.243 -6.158 1.00 84.06 106 ARG A N 1
ATOM 821 C CA . ARG A 1 106 ? 7.138 14.777 -6.682 1.00 84.06 106 ARG A CA 1
ATOM 822 C C . ARG A 1 106 ? 6.640 15.886 -5.746 1.00 84.06 106 ARG A C 1
ATOM 824 O O . ARG A 1 106 ? 6.761 15.715 -4.530 1.00 84.06 106 ARG A O 1
ATOM 831 N N . PRO A 1 107 ? 6.021 16.966 -6.257 1.00 85.81 107 PRO A N 1
ATOM 832 C CA . PRO A 1 107 ? 5.376 17.965 -5.410 1.00 85.81 107 PRO A CA 1
ATOM 833 C C . PRO A 1 107 ? 4.450 17.300 -4.381 1.00 85.81 107 PRO A C 1
ATOM 835 O O . PRO A 1 107 ? 3.611 16.466 -4.730 1.00 85.81 107 PRO A O 1
ATOM 838 N N . GLY A 1 108 ? 4.653 17.614 -3.099 1.00 87.12 108 GLY A N 1
ATOM 839 C CA . GLY A 1 108 ? 3.893 17.037 -1.985 1.00 87.12 108 GLY A CA 1
ATOM 840 C C . GLY A 1 108 ? 4.347 15.653 -1.498 1.00 87.12 108 GLY A C 1
ATOM 841 O O . GLY A 1 108 ? 3.767 15.154 -0.539 1.00 87.12 108 GLY A O 1
ATOM 842 N N . ALA A 1 109 ? 5.379 15.034 -2.083 1.00 88.31 109 ALA A N 1
ATOM 843 C CA . ALA A 1 109 ? 5.933 13.776 -1.569 1.00 88.31 109 ALA A CA 1
ATOM 844 C C . ALA A 1 109 ? 6.478 13.934 -0.140 1.00 88.31 109 ALA A C 1
ATOM 846 O O . ALA A 1 109 ? 6.204 13.094 0.710 1.00 88.31 109 ALA A O 1
ATOM 847 N N . MET A 1 110 ? 7.163 15.048 0.139 1.00 86.62 110 MET A N 1
ATOM 848 C CA . MET A 1 110 ? 7.680 15.355 1.476 1.00 86.62 110 MET A CA 1
ATOM 849 C C . MET A 1 110 ? 6.550 15.557 2.494 1.00 86.62 110 MET A C 1
ATOM 851 O O . MET A 1 110 ? 6.600 14.965 3.560 1.00 86.62 110 MET A O 1
ATOM 855 N N . LYS A 1 111 ? 5.472 16.265 2.121 1.00 91.56 111 LYS A N 1
ATOM 856 C CA . LYS A 1 111 ? 4.283 16.440 2.978 1.00 91.56 111 LYS A CA 1
ATOM 857 C C . LYS A 1 111 ? 3.565 15.121 3.276 1.00 91.56 111 LYS A C 1
ATOM 859 O O . LYS A 1 111 ? 3.066 14.912 4.373 1.00 91.56 111 LYS A O 1
ATOM 864 N N . ARG A 1 112 ? 3.486 14.212 2.296 1.00 89.06 112 ARG A N 1
ATOM 865 C CA . ARG A 1 112 ? 2.917 12.871 2.519 1.00 89.06 112 ARG A CA 1
ATOM 866 C C . ARG A 1 112 ? 3.799 12.040 3.435 1.00 89.06 112 ARG A C 1
ATOM 868 O O . ARG A 1 112 ? 3.260 11.361 4.297 1.00 89.06 112 ARG A O 1
ATOM 875 N N . LYS A 1 113 ? 5.120 12.107 3.245 1.00 90.31 113 LYS A N 1
ATOM 876 C CA . LYS A 1 113 ? 6.083 11.450 4.128 1.00 90.31 113 LYS A CA 1
ATOM 877 C C . LYS A 1 113 ? 5.922 11.963 5.559 1.00 90.31 113 LYS A C 1
ATOM 879 O O . LYS A 1 113 ? 5.723 11.155 6.445 1.00 90.31 113 LYS A O 1
ATOM 884 N N . GLU A 1 114 ? 5.916 13.278 5.750 1.00 91.31 114 GLU A N 1
ATOM 885 C CA . GLU A 1 114 ? 5.729 13.924 7.054 1.00 91.31 114 GLU A CA 1
ATOM 886 C C . GLU A 1 114 ? 4.406 13.521 7.714 1.00 91.31 114 GLU A C 1
ATOM 888 O O . GLU A 1 114 ? 4.387 13.167 8.886 1.00 91.31 114 GLU A O 1
ATOM 893 N N . LYS A 1 115 ? 3.304 13.492 6.953 1.00 92.25 115 LYS A N 1
ATOM 894 C CA . LYS A 1 115 ? 2.010 13.031 7.468 1.00 92.25 115 LYS A CA 1
ATOM 895 C C . LYS A 1 115 ? 2.054 11.571 7.926 1.00 92.25 115 LYS A C 1
ATOM 897 O O . LYS A 1 115 ? 1.512 11.262 8.979 1.00 92.25 115 LYS A O 1
ATOM 902 N N . I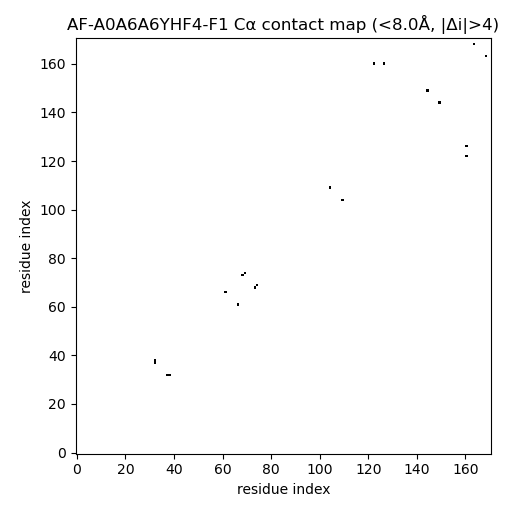LE A 1 116 ? 2.663 10.685 7.136 1.00 88.25 116 ILE A N 1
ATOM 903 C CA . ILE A 1 116 ? 2.811 9.267 7.495 1.00 88.25 116 ILE A CA 1
ATOM 904 C C . ILE A 1 116 ? 3.689 9.135 8.742 1.00 88.25 116 ILE A C 1
ATOM 906 O O . ILE A 1 116 ? 3.293 8.480 9.692 1.00 88.25 116 ILE A O 1
ATOM 910 N N . GLU A 1 117 ? 4.823 9.830 8.775 1.00 92.12 117 GLU A N 1
ATOM 911 C CA . GLU A 1 117 ? 5.757 9.813 9.901 1.00 92.12 117 GLU A CA 1
ATOM 912 C C . GLU A 1 117 ? 5.117 10.347 11.193 1.00 92.12 117 GLU A C 1
ATOM 914 O O . GLU A 1 117 ? 5.363 9.827 12.277 1.00 92.12 117 GLU A O 1
ATOM 919 N N . HIS A 1 118 ? 4.271 11.374 11.094 1.00 92.50 118 HIS A N 1
ATOM 920 C CA . HIS A 1 118 ? 3.530 11.909 12.231 1.00 92.50 118 HIS A CA 1
ATOM 921 C C . HIS A 1 118 ? 2.524 10.893 12.788 1.00 92.50 118 HIS A C 1
ATOM 923 O O . HIS A 1 118 ? 2.534 10.635 13.990 1.00 92.50 118 HIS A O 1
ATOM 929 N N . LEU A 1 119 ? 1.720 10.267 11.920 1.00 88.19 119 LEU A N 1
ATOM 930 C CA . LEU A 1 119 ? 0.780 9.211 12.317 1.00 88.19 119 LEU A CA 1
ATOM 931 C C . LEU A 1 119 ? 1.510 8.004 12.927 1.00 88.19 119 LEU A C 1
ATOM 933 O O . LEU A 1 119 ? 1.112 7.493 13.973 1.00 88.19 119 LEU A O 1
ATOM 937 N N . GLU A 1 120 ? 2.631 7.597 12.328 1.00 87.38 120 GLU A N 1
ATOM 938 C CA . GLU A 1 120 ? 3.484 6.534 12.856 1.00 87.38 120 GLU A CA 1
ATOM 939 C C . GLU A 1 120 ? 4.030 6.893 14.241 1.00 87.38 120 GLU A C 1
ATOM 941 O O . GLU A 1 120 ? 3.951 6.071 15.151 1.00 87.38 120 GLU A O 1
ATOM 946 N N . ARG A 1 121 ? 4.517 8.124 14.445 1.00 90.25 121 ARG A N 1
ATOM 947 C CA . ARG A 1 121 ? 5.031 8.590 15.742 1.00 90.25 121 ARG A CA 1
ATOM 948 C C . ARG A 1 121 ? 3.967 8.535 16.838 1.00 90.25 121 ARG A C 1
ATOM 950 O O . ARG A 1 121 ? 4.257 8.048 17.929 1.00 90.25 121 ARG A O 1
ATOM 957 N N . GLU A 1 122 ? 2.741 8.979 16.563 1.00 89.00 122 GLU A N 1
ATOM 958 C CA . GLU A 1 122 ? 1.633 8.864 17.522 1.00 89.00 122 GLU A CA 1
ATOM 959 C C . GLU A 1 122 ? 1.303 7.402 17.843 1.00 89.00 122 GLU A C 1
ATOM 961 O O . GLU A 1 122 ? 1.065 7.046 19.001 1.00 89.00 122 GLU A O 1
ATOM 966 N N . ARG A 1 123 ? 1.322 6.534 16.826 1.00 86.81 123 ARG A N 1
ATOM 967 C CA . ARG A 1 123 ? 1.078 5.096 16.980 1.00 86.81 123 ARG A CA 1
ATOM 968 C C . ARG A 1 123 ? 2.149 4.432 17.841 1.00 86.81 123 ARG A C 1
ATOM 970 O O . ARG A 1 123 ? 1.819 3.661 18.741 1.00 86.81 123 ARG A O 1
ATOM 977 N N . PHE A 1 124 ? 3.418 4.761 17.602 1.00 86.69 124 PHE A N 1
ATOM 978 C CA . PHE A 1 124 ? 4.539 4.294 18.414 1.00 86.69 124 PHE A CA 1
ATOM 979 C C . PHE A 1 124 ? 4.460 4.821 19.846 1.00 86.69 124 PHE A C 1
ATOM 981 O O . PHE A 1 124 ? 4.691 4.052 20.771 1.00 86.69 124 PHE A O 1
ATOM 988 N N . GLY A 1 125 ? 4.056 6.078 20.053 1.00 88.44 125 GLY A N 1
ATOM 989 C CA . GLY A 1 125 ? 3.839 6.634 21.391 1.00 88.44 125 GLY A CA 1
ATOM 990 C C . GLY A 1 125 ? 2.777 5.867 22.186 1.00 88.44 125 GLY A C 1
ATOM 991 O O . GLY A 1 125 ? 3.010 5.507 23.337 1.00 88.44 125 GLY A O 1
ATOM 992 N N . LYS A 1 126 ? 1.642 5.534 21.558 1.00 84.88 126 LYS A N 1
ATOM 993 C CA . LYS A 1 126 ? 0.583 4.710 22.174 1.00 84.88 126 LYS A CA 1
ATOM 994 C C . LYS A 1 126 ? 1.066 3.291 22.496 1.00 84.88 126 LYS A C 1
ATOM 996 O O . LYS A 1 126 ? 0.769 2.775 23.569 1.00 84.88 126 LYS A O 1
ATOM 1001 N N . ASN A 1 127 ? 1.830 2.676 21.592 1.00 84.25 127 ASN A N 1
ATOM 1002 C CA . ASN A 1 127 ? 2.412 1.346 21.791 1.00 84.25 127 ASN A CA 1
ATOM 1003 C C . ASN A 1 127 ? 3.425 1.331 22.949 1.00 84.25 127 ASN A C 1
ATOM 1005 O O . ASN A 1 127 ? 3.364 0.464 23.817 1.00 84.25 127 ASN A O 1
ATOM 1009 N N . LEU A 1 128 ? 4.291 2.345 23.007 1.00 83.69 128 LEU A N 1
ATOM 1010 C CA . LEU A 1 128 ? 5.270 2.535 24.073 1.00 83.69 128 LEU A CA 1
ATOM 1011 C C . LEU A 1 128 ? 4.577 2.756 25.422 1.00 83.69 128 LEU A C 1
ATOM 1013 O O . LEU A 1 128 ? 4.947 2.117 26.404 1.00 83.69 128 LEU A O 1
ATOM 1017 N N . ALA A 1 129 ? 3.531 3.584 25.471 1.00 83.31 129 ALA A N 1
ATOM 1018 C CA . ALA A 1 129 ? 2.731 3.783 26.678 1.00 83.31 129 ALA A CA 1
ATOM 1019 C C . ALA A 1 129 ? 2.057 2.482 27.151 1.00 83.31 129 ALA A C 1
ATOM 1021 O O . ALA A 1 129 ? 2.051 2.200 28.346 1.00 83.31 129 ALA A O 1
ATOM 1022 N N . GLN A 1 130 ? 1.542 1.655 26.234 1.00 78.94 130 GLN A N 1
ATOM 1023 C CA . GLN A 1 130 ? 0.978 0.345 26.572 1.00 78.94 130 GLN A CA 1
ATOM 1024 C C . GLN A 1 130 ? 2.046 -0.618 27.107 1.00 78.94 130 GLN A C 1
ATOM 1026 O O . GLN A 1 130 ? 1.796 -1.321 28.084 1.00 78.94 130 GLN A O 1
ATOM 1031 N N . MET A 1 131 ? 3.244 -0.631 26.513 1.00 74.25 131 MET A N 1
ATOM 1032 C CA . MET A 1 131 ? 4.363 -1.434 27.009 1.00 74.25 131 MET A CA 1
ATOM 1033 C C . MET A 1 131 ? 4.796 -0.990 28.410 1.00 74.25 131 MET A C 1
ATOM 1035 O O . MET A 1 131 ? 4.880 -1.837 29.297 1.00 74.25 131 MET A O 1
ATOM 1039 N N . MET A 1 132 ? 4.982 0.318 28.633 1.00 77.88 132 MET A N 1
ATOM 1040 C CA . MET A 1 132 ? 5.331 0.890 29.942 1.00 77.88 132 MET A CA 1
ATOM 1041 C C . MET A 1 132 ? 4.234 0.667 30.995 1.00 77.88 132 MET A C 1
ATOM 1043 O O . MET A 1 132 ? 4.524 0.357 32.150 1.00 77.88 132 MET A O 1
ATOM 1047 N N . GLY A 1 133 ? 2.963 0.772 30.601 1.00 70.06 133 GLY A N 1
ATOM 1048 C CA . GLY A 1 133 ? 1.824 0.458 31.461 1.00 70.06 133 GLY A CA 1
ATOM 1049 C C . GLY A 1 133 ? 1.771 -1.025 31.830 1.00 70.06 133 GLY A C 1
ATOM 1050 O O . GLY A 1 133 ? 1.539 -1.352 32.992 1.00 70.06 133 GLY A O 1
ATOM 1051 N N . SER A 1 134 ? 2.061 -1.928 30.883 1.00 62.62 134 SER A N 1
ATOM 1052 C CA . SER A 1 134 ? 2.092 -3.375 31.146 1.00 62.62 134 SER A CA 1
ATOM 1053 C C . SER A 1 134 ? 3.263 -3.781 32.048 1.00 62.62 134 SER A C 1
ATOM 1055 O O . SER A 1 134 ? 3.091 -4.635 32.914 1.00 62.62 134 SER A O 1
ATOM 1057 N N . THR A 1 135 ? 4.423 -3.112 31.938 1.00 58.16 135 THR A N 1
ATOM 1058 C CA . THR A 1 135 ? 5.571 -3.372 32.826 1.00 58.16 135 THR A CA 1
ATOM 1059 C C . THR A 1 135 ? 5.299 -3.007 34.283 1.00 58.16 135 THR A C 1
ATOM 1061 O O . THR A 1 135 ? 5.955 -3.546 35.167 1.00 58.16 135 THR A O 1
ATOM 1064 N N . LEU A 1 136 ? 4.327 -2.125 34.545 1.00 55.00 136 LEU A N 1
ATOM 1065 C CA . LEU A 1 136 ? 3.963 -1.708 35.900 1.00 55.00 136 LEU A CA 1
ATOM 1066 C C . LEU A 1 136 ? 2.785 -2.508 36.485 1.00 55.00 136 LEU A C 1
ATOM 1068 O O . LEU A 1 136 ? 2.532 -2.427 37.682 1.00 55.00 136 LEU A O 1
ATOM 1072 N N . SER A 1 137 ? 2.058 -3.272 35.661 1.00 51.12 137 SER A N 1
ATOM 1073 C CA . SER A 1 137 ? 0.774 -3.881 36.043 1.00 51.12 137 SER A CA 1
ATOM 1074 C C . SER A 1 137 ? 0.707 -5.407 35.943 1.00 51.12 137 SER A C 1
ATOM 1076 O O . SER A 1 137 ? -0.355 -5.967 36.213 1.00 51.12 137 SER A O 1
ATOM 1078 N N . GLN A 1 138 ? 1.804 -6.111 35.629 1.00 46.03 138 GLN A N 1
ATOM 1079 C CA . GLN A 1 138 ? 1.756 -7.572 35.523 1.00 46.03 138 GLN A CA 1
ATOM 1080 C C . GLN A 1 138 ? 2.771 -8.304 36.420 1.00 46.03 138 GLN A C 1
ATOM 1082 O O . GLN A 1 138 ? 3.942 -8.418 36.058 1.00 46.03 138 GLN A O 1
ATOM 1087 N N . PRO A 1 139 ? 2.327 -8.870 37.561 1.00 46.72 139 PRO A N 1
ATOM 1088 C CA . PRO A 1 139 ? 3.104 -9.854 38.305 1.00 46.72 139 PRO A CA 1
ATOM 1089 C C . PRO A 1 139 ? 3.084 -11.205 37.566 1.00 46.72 139 PRO A C 1
ATOM 1091 O O . PRO A 1 139 ? 2.011 -11.732 37.275 1.00 46.72 139 PRO A O 1
ATOM 1094 N N . ASP A 1 140 ? 4.273 -11.718 37.227 1.00 48.28 140 ASP A N 1
ATOM 1095 C CA . ASP A 1 140 ? 4.732 -13.115 37.022 1.00 48.28 140 ASP A CA 1
ATOM 1096 C C . ASP A 1 140 ? 3.809 -14.239 36.474 1.00 48.28 140 ASP A C 1
ATOM 1098 O O . ASP A 1 140 ? 4.218 -15.398 36.420 1.00 48.28 140 ASP A O 1
ATOM 1102 N N . THR A 1 141 ? 2.613 -13.953 35.960 1.00 51.69 141 THR A N 1
ATOM 1103 C CA . THR A 1 141 ? 1.632 -14.979 35.540 1.00 51.69 141 THR A CA 1
ATOM 1104 C C . THR A 1 141 ? 1.733 -15.313 34.041 1.00 51.69 141 THR A C 1
ATOM 1106 O O . THR A 1 141 ? 1.167 -16.290 33.564 1.00 51.69 141 THR A O 1
ATOM 1109 N N . ALA A 1 142 ? 2.508 -14.547 33.263 1.00 54.88 142 ALA A N 1
ATOM 1110 C CA . ALA A 1 142 ? 2.630 -14.717 31.808 1.00 54.88 142 ALA A CA 1
ATOM 1111 C C . ALA A 1 142 ? 3.569 -15.862 31.364 1.00 54.88 142 ALA A C 1
ATOM 1113 O O . ALA A 1 142 ? 3.662 -16.170 30.172 1.00 54.88 142 ALA A O 1
ATOM 1114 N N . LYS A 1 143 ? 4.270 -16.524 32.295 1.00 54.94 143 LYS A N 1
ATOM 1115 C CA . LYS A 1 143 ? 5.238 -17.586 31.962 1.00 54.94 143 LYS A CA 1
ATOM 1116 C C . LYS A 1 143 ? 4.570 -18.898 31.507 1.00 54.94 143 LYS A C 1
ATOM 1118 O O . LYS A 1 143 ? 5.212 -19.673 30.802 1.00 54.94 143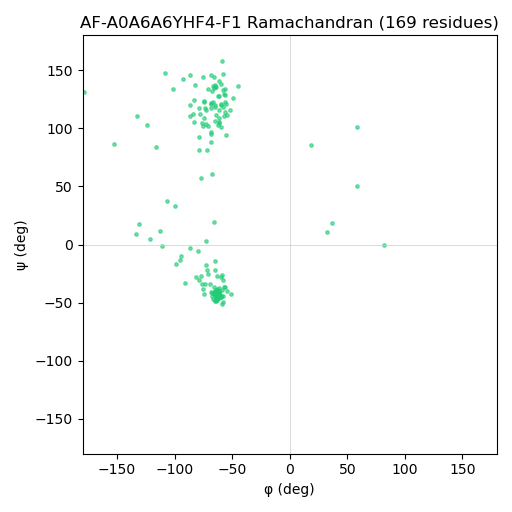 LYS A O 1
ATOM 1123 N N . THR A 1 144 ? 3.276 -19.102 31.779 1.00 55.25 144 THR A N 1
ATOM 1124 C CA . THR A 1 144 ? 2.512 -20.330 31.459 1.00 55.25 144 THR A CA 1
ATOM 1125 C C . THR A 1 144 ? 1.421 -20.156 30.393 1.00 55.25 144 THR A C 1
ATOM 1127 O O . THR A 1 144 ? 0.629 -21.069 30.174 1.00 55.25 144 THR A O 1
ATOM 1130 N N . ALA A 1 145 ? 1.372 -19.029 29.675 1.00 63.28 145 ALA A N 1
ATOM 1131 C CA . ALA A 1 145 ? 0.461 -18.892 28.537 1.00 63.28 145 ALA A CA 1
ATOM 1132 C C . ALA A 1 145 ? 0.878 -19.855 27.411 1.00 63.28 145 ALA A C 1
ATOM 1134 O O . ALA A 1 145 ? 2.022 -19.797 26.939 1.00 63.28 145 ALA A O 1
ATOM 1135 N N . THR A 1 146 ? -0.034 -20.739 26.990 1.00 78.00 146 THR A N 1
ATOM 1136 C CA . THR A 1 146 ? 0.203 -21.683 25.886 1.00 78.00 146 THR A CA 1
ATOM 1137 C C . THR A 1 146 ? 0.547 -20.929 24.599 1.00 78.00 146 THR A C 1
ATOM 1139 O O . THR A 1 146 ? 0.213 -19.753 24.439 1.00 78.00 146 THR A O 1
ATOM 1142 N N . ILE A 1 147 ? 1.211 -21.590 23.646 1.00 76.06 147 ILE A N 1
ATOM 1143 C CA . ILE A 1 147 ? 1.573 -20.962 22.364 1.00 76.06 147 ILE A CA 1
ATOM 1144 C C . ILE A 1 147 ? 0.323 -20.374 21.684 1.00 76.06 147 ILE A C 1
ATOM 1146 O O . ILE A 1 147 ? 0.370 -19.248 21.207 1.00 76.06 147 ILE A O 1
ATOM 1150 N N . ALA A 1 148 ? -0.822 -21.061 21.722 1.00 78.25 148 ALA A N 1
ATOM 1151 C CA . ALA A 1 148 ? -2.070 -20.550 21.153 1.00 78.25 148 ALA A CA 1
ATOM 1152 C C . ALA A 1 148 ? -2.518 -19.216 21.781 1.00 78.25 148 ALA A C 1
ATOM 1154 O O . ALA A 1 148 ? -2.946 -18.314 21.061 1.00 78.25 148 ALA A O 1
ATOM 1155 N N . ASP A 1 149 ? -2.351 -19.069 23.095 1.00 83.94 149 ASP A N 1
ATOM 1156 C CA . ASP A 1 149 ? -2.767 -17.888 23.855 1.00 83.94 149 ASP A CA 1
ATOM 1157 C C . ASP A 1 149 ? -1.810 -16.699 23.659 1.00 83.94 149 ASP A C 1
ATOM 1159 O O . ASP A 1 149 ? -2.214 -15.544 23.539 1.00 83.94 149 ASP A O 1
ATOM 1163 N N . ARG A 1 150 ? -0.511 -16.977 23.492 1.00 85.06 150 ARG A N 1
ATOM 1164 C CA . ARG A 1 150 ? 0.466 -15.953 23.081 1.00 85.06 150 ARG A CA 1
ATOM 1165 C C . ARG A 1 150 ? 0.178 -15.441 21.673 1.00 85.06 150 ARG A C 1
ATOM 1167 O O . ARG A 1 150 ? 0.295 -14.248 21.402 1.00 85.06 150 ARG A O 1
ATOM 1174 N N . TRP A 1 151 ? -0.204 -16.338 20.767 1.00 85.06 151 TRP A N 1
ATOM 1175 C CA . TRP A 1 151 ? -0.525 -15.986 19.387 1.00 85.06 151 TRP A CA 1
ATOM 1176 C C . TRP A 1 151 ? -1.868 -15.259 19.268 1.00 85.06 151 TRP A C 1
ATOM 1178 O O . TRP A 1 151 ? -1.986 -14.374 18.421 1.00 85.06 151 TRP A O 1
ATOM 1188 N N . SER A 1 152 ? -2.868 -15.587 20.093 1.00 88.56 152 SER A N 1
ATOM 1189 C CA . SER A 1 152 ? -4.129 -14.838 20.157 1.00 88.56 152 SER A CA 1
ATOM 1190 C C . SER A 1 152 ? -3.890 -13.424 20.699 1.00 88.56 152 SER A C 1
ATOM 1192 O O . SER A 1 152 ? -4.303 -12.457 20.060 1.00 88.56 152 SER A O 1
ATOM 1194 N N . ALA A 1 153 ? -3.128 -13.288 21.788 1.00 85.56 153 ALA A N 1
ATOM 1195 C CA . ALA A 1 153 ? -2.741 -12.000 22.357 1.00 85.56 153 ALA A CA 1
ATOM 1196 C C . ALA A 1 153 ? -1.953 -11.145 21.352 1.00 85.56 153 ALA A C 1
ATOM 1198 O O . ALA A 1 153 ? -2.267 -9.970 21.164 1.00 85.56 153 ALA A O 1
ATOM 1199 N N . LEU A 1 154 ? -0.993 -11.741 20.634 1.00 85.12 154 LEU A N 1
ATOM 1200 C CA . LEU A 1 154 ? -0.237 -11.058 19.582 1.00 85.12 154 LEU A CA 1
ATOM 1201 C C . LEU A 1 154 ? -1.142 -10.606 18.433 1.00 85.12 154 LEU A C 1
ATOM 1203 O O . LEU A 1 154 ? -1.016 -9.478 17.969 1.00 85.12 154 LEU A O 1
ATOM 1207 N N . LYS A 1 155 ? -2.066 -11.456 17.974 1.00 88.38 155 LYS A N 1
ATOM 1208 C CA . LYS A 1 155 ? -3.017 -11.089 16.915 1.00 88.38 155 LYS A CA 1
ATOM 1209 C C . LYS A 1 155 ? -3.906 -9.930 17.347 1.00 88.38 155 LYS A C 1
ATOM 1211 O O . LYS A 1 155 ? -4.032 -8.973 16.591 1.00 88.38 155 LYS A O 1
ATOM 1216 N N . SER A 1 156 ? -4.455 -9.978 18.557 1.00 87.38 156 SER A N 1
ATOM 1217 C CA . SER A 1 156 ? -5.273 -8.898 19.115 1.00 87.38 156 SER A CA 1
ATOM 1218 C C . SER A 1 156 ? -4.477 -7.601 19.274 1.00 87.38 156 SER A C 1
ATOM 1220 O O . SER A 1 156 ? -4.981 -6.536 18.934 1.00 87.38 156 SER A O 1
ATOM 1222 N N . PHE A 1 157 ? -3.218 -7.681 19.711 1.00 87.00 157 PHE A N 1
ATOM 1223 C CA . PHE A 1 157 ? -2.316 -6.534 19.830 1.00 87.00 157 PHE A CA 1
ATOM 1224 C C . PHE A 1 157 ? -1.929 -5.940 18.470 1.00 87.00 157 PHE A C 1
ATOM 1226 O O . PHE A 1 157 ? -1.953 -4.729 18.268 1.00 87.00 157 PHE A O 1
ATOM 1233 N N . VAL A 1 158 ? -1.600 -6.771 17.484 1.00 86.12 158 VAL A N 1
ATOM 1234 C CA . VAL A 1 158 ? -1.309 -6.293 16.126 1.00 86.12 158 VAL A CA 1
ATOM 1235 C C . VAL A 1 158 ? -2.568 -5.681 15.515 1.00 86.12 158 VAL A C 1
ATOM 1237 O O . VAL A 1 158 ? -2.506 -4.602 14.935 1.00 86.12 158 VAL A O 1
ATOM 1240 N N . GLN A 1 159 ? -3.729 -6.307 15.694 1.00 8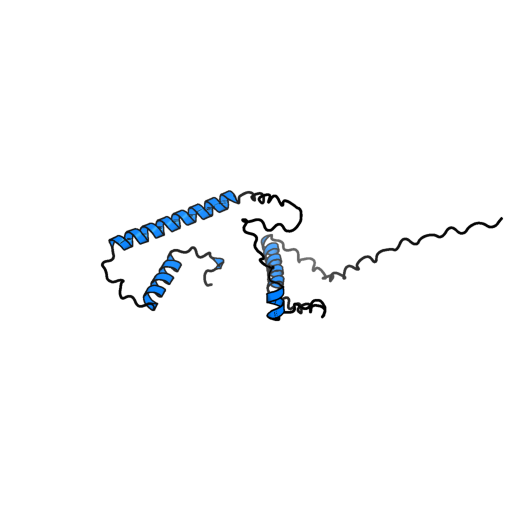5.56 159 GLN A N 1
ATOM 1241 C CA . GLN A 1 159 ? -4.996 -5.790 15.185 1.00 85.56 159 GLN A CA 1
ATOM 1242 C C . GLN A 1 159 ? -5.404 -4.470 15.854 1.00 85.56 159 GLN A C 1
ATOM 1244 O O . GLN A 1 159 ? -5.938 -3.599 15.175 1.00 85.56 159 GLN A O 1
ATOM 1249 N N . SER A 1 160 ? -5.141 -4.293 17.151 1.00 82.62 160 SER A N 1
ATOM 1250 C CA . SER A 1 160 ? -5.456 -3.049 17.862 1.00 82.62 160 SER A CA 1
ATOM 1251 C C . SER A 1 160 ? -4.462 -1.918 17.583 1.00 82.62 160 SER A C 1
ATOM 1253 O O . SER A 1 160 ? -4.839 -0.750 17.657 1.00 82.62 160 SER A O 1
ATOM 1255 N N . THR A 1 161 ? -3.205 -2.236 17.251 1.00 83.56 161 THR A N 1
ATOM 1256 C CA . THR A 1 161 ? -2.145 -1.228 17.061 1.00 83.56 161 THR A CA 1
ATOM 1257 C C . THR A 1 161 ? -1.892 -0.860 15.601 1.00 83.56 161 THR A C 1
ATOM 1259 O O . THR A 1 161 ? -1.253 0.160 15.346 1.00 83.56 161 THR A O 1
ATOM 1262 N N . THR A 1 162 ? -2.347 -1.657 14.628 1.00 82.62 162 THR A N 1
ATOM 1263 C CA . THR A 1 162 ? -2.081 -1.407 13.202 1.00 82.62 162 THR A CA 1
ATOM 1264 C C . THR A 1 162 ? -3.183 -0.599 12.521 1.00 82.62 162 THR A C 1
ATOM 1266 O O . THR A 1 162 ? -4.372 -0.771 12.773 1.00 82.62 162 THR A O 1
ATOM 1269 N N . GLU A 1 163 ? -2.784 0.299 11.616 1.00 77.50 163 GLU A N 1
ATOM 1270 C CA . GLU A 1 163 ? -3.730 1.064 10.802 1.00 77.50 163 GLU A CA 1
ATOM 1271 C C . GLU A 1 163 ? -4.334 0.170 9.715 1.00 77.50 163 GLU A C 1
ATOM 1273 O O . GLU A 1 163 ? -3.667 -0.191 8.740 1.00 77.50 163 GLU A O 1
ATOM 1278 N N . VAL A 1 164 ? -5.614 -0.165 9.859 1.00 80.75 164 VAL A N 1
ATOM 1279 C CA . VAL A 1 164 ? -6.381 -0.835 8.808 1.00 80.75 164 VAL A CA 1
ATOM 1280 C C . VAL A 1 164 ? -6.958 0.235 7.897 1.00 80.75 164 VAL A C 1
ATOM 1282 O O . VAL A 1 164 ? -7.836 1.005 8.288 1.00 80.75 164 VAL A O 1
ATOM 1285 N N . LYS A 1 165 ? -6.455 0.307 6.663 1.00 80.56 165 LYS A N 1
ATOM 1286 C CA . LYS A 1 165 ? -7.052 1.200 5.670 1.00 80.56 165 LYS A CA 1
ATOM 1287 C C . LYS A 1 165 ? -8.465 0.712 5.333 1.00 80.56 165 LYS A C 1
ATOM 1289 O O . LYS A 1 165 ? -8.675 -0.501 5.270 1.00 80.56 165 LYS A O 1
ATOM 1294 N N . PRO A 1 166 ? -9.424 1.619 5.090 1.00 78.62 166 PRO A N 1
ATOM 1295 C CA . PRO A 1 166 ? -10.821 1.248 4.874 1.00 78.62 166 PRO A CA 1
ATOM 1296 C C . PRO A 1 166 ? -11.009 0.294 3.687 1.00 78.62 166 PRO A C 1
ATOM 1298 O O . PRO A 1 166 ? -11.929 -0.513 3.705 1.00 78.62 166 PRO A O 1
ATOM 1301 N N . GLU A 1 167 ? -10.113 0.311 2.694 1.00 81.88 167 GLU A N 1
ATOM 1302 C CA . GLU A 1 167 ? -10.111 -0.652 1.585 1.00 81.88 167 GLU A CA 1
ATOM 1303 C C . GLU A 1 167 ? -9.841 -2.118 1.984 1.00 81.88 167 GLU A C 1
ATOM 1305 O O . GLU A 1 167 ? -10.075 -3.013 1.175 1.00 81.88 167 GLU A O 1
ATOM 1310 N N . PHE A 1 168 ? -9.351 -2.371 3.200 1.00 74.56 168 PHE A N 1
ATOM 1311 C CA . PHE A 1 168 ? -9.077 -3.711 3.732 1.00 74.56 168 PHE A CA 1
ATOM 1312 C C . PHE A 1 168 ? -10.026 -4.111 4.868 1.00 74.56 168 PHE A C 1
ATOM 1314 O O . PHE A 1 168 ? -9.915 -5.220 5.395 1.00 74.56 168 PHE A O 1
ATOM 1321 N N . GLY A 1 169 ? -10.952 -3.229 5.256 1.00 71.44 169 GLY A N 1
ATOM 1322 C CA . GLY A 1 169 ? -12.035 -3.585 6.167 1.00 71.44 169 GLY A CA 1
ATOM 1323 C C . GLY A 1 169 ? -12.962 -4.592 5.492 1.00 71.44 169 GLY A C 1
ATOM 1324 O O . GLY A 1 169 ? -13.301 -4.432 4.320 1.00 71.44 169 GLY A O 1
ATOM 1325 N N . LYS A 1 170 ? -13.354 -5.650 6.209 1.00 69.31 170 LYS A N 1
ATOM 1326 C CA . LYS A 1 170 ? -14.370 -6.588 5.715 1.00 69.31 170 LYS A CA 1
ATOM 1327 C C . LYS A 1 170 ? -15.666 -5.810 5.458 1.00 69.31 170 LYS A C 1
ATOM 1329 O O . LYS A 1 170 ? -16.180 -5.186 6.383 1.00 69.31 170 LYS A O 1
ATOM 1334 N N . THR A 1 171 ? -16.131 -5.827 4.209 1.00 47.88 171 THR A N 1
ATOM 1335 C CA . THR A 1 171 ? -17.510 -5.478 3.832 1.00 47.88 171 THR A CA 1
ATOM 1336 C C . THR A 1 171 ? -18.485 -6.476 4.421 1.00 47.88 171 THR A C 1
ATOM 1338 O O . THR A 1 171 ? -18.138 -7.681 4.361 1.00 47.88 171 THR A O 1
#